Protein AF-A0A951VC96-F1 (afdb_monomer)

Sequence (146 aa):
MKSKSIKFLIEKTQFAALVVILLSALLMWSCGGGGGQQKVMEEQLNEVKESVTADLADIKDDLEERIAYLDSQIEEAGEDVKEELLEAREDLQVQLSTIENELEKVREASLDTWDAVVAETNNVVSEVRSKTNEASLKVRELLEDE

Mean predicted aligned error: 12.04 Å

Secondary structure (DSSP, 8-state):
--SHHHHHHHHHHHHHHHHHHHHHHGGGSSSS-HHHHHHHHHHHHHHHHHHHHHHHHHHHHHHHHHHHHHHHHHHHS-HHHHHHHHHHHHHHHHHHHHHHHHHHHHHH--TTTHHHHHHHHHHHHHHHHHHHHHHHHHHHHHHH--

Nearest PDB structures (foldseek):
  8ceg-assembly1_B  TM=5.965E-01  e=1.918E+00  Homo sapiens
  8qbw-assembly1_A  TM=3.438E-01  e=6.415E+00  Nostoc punctiforme
  6zw4-assembly1_E  TM=3.725E-01  e=9.594E+00  Nostoc punctiforme
  7o40-assembly1_F  TM=2.701E-01  e=9.058E+00  Synechocystis sp. PCC 6803 substr. Kazusa

Structure (mmCIF, N/CA/C/O backbone):
data_AF-A0A951VC96-F1
#
_entry.id   AF-A0A951VC96-F1
#
loop_
_atom_site.group_PDB
_atom_site.id
_atom_site.type_symbol
_atom_site.label_atom_id
_atom_site.label_alt_id
_atom_site.label_comp_id
_atom_site.label_asym_id
_atom_site.label_entity_id
_atom_site.label_seq_id
_atom_site.pdbx_PDB_ins_code
_atom_site.Cartn_x
_atom_site.Cartn_y
_atom_site.Cartn_z
_atom_site.occupancy
_atom_site.B_iso_or_equiv
_atom_site.auth_seq_id
_atom_site.auth_comp_id
_atom_site.auth_asym_id
_atom_site.auth_atom_id
_atom_site.pdbx_PDB_model_num
ATOM 1 N N . MET A 1 1 ? -22.852 10.352 -55.027 1.00 54.22 1 MET A N 1
ATOM 2 C CA . MET A 1 1 ? -22.202 9.143 -54.464 1.00 54.22 1 MET A CA 1
ATOM 3 C C . MET A 1 1 ? -20.802 8.846 -55.044 1.00 54.22 1 MET A C 1
ATOM 5 O O . MET A 1 1 ? -20.354 7.718 -54.933 1.00 54.22 1 MET A O 1
ATOM 9 N N . LYS A 1 2 ? -20.079 9.824 -55.632 1.00 51.22 2 LYS A N 1
ATOM 10 C CA . LYS A 1 2 ? -18.751 9.601 -56.258 1.00 51.22 2 LYS A CA 1
ATOM 11 C C . LYS A 1 2 ? -17.556 10.244 -55.527 1.00 51.22 2 LYS A C 1
ATOM 13 O O . LYS A 1 2 ? -16.429 9.866 -55.808 1.00 51.22 2 LYS A O 1
ATOM 18 N N . SER A 1 3 ? -17.759 11.167 -54.578 1.00 50.56 3 SER A N 1
ATOM 19 C CA . SER A 1 3 ? -16.629 11.843 -53.903 1.00 50.56 3 SER A CA 1
ATOM 20 C C . SER A 1 3 ? -16.092 11.111 -52.666 1.00 50.56 3 SER A C 1
ATOM 22 O O . SER A 1 3 ? -14.950 11.339 -52.277 1.00 50.56 3 SER A O 1
ATOM 24 N N . LYS A 1 4 ? -16.873 10.203 -52.062 1.00 51.62 4 LYS A N 1
ATOM 25 C CA . LYS A 1 4 ? -16.434 9.437 -50.880 1.00 51.62 4 LYS A CA 1
ATOM 26 C C . LYS A 1 4 ? -15.392 8.366 -51.228 1.00 51.62 4 LYS A C 1
ATOM 28 O O . LYS A 1 4 ? -14.462 8.158 -50.461 1.00 51.62 4 LYS A O 1
ATOM 33 N N . SER A 1 5 ? -15.485 7.758 -52.409 1.00 52.56 5 SER A N 1
ATOM 34 C CA . SER A 1 5 ? -14.578 6.680 -52.831 1.00 52.56 5 SER A CA 1
ATOM 35 C C . SER A 1 5 ? -13.177 7.167 -53.224 1.00 52.56 5 SER A C 1
ATOM 37 O O . SER A 1 5 ? -12.224 6.408 -53.114 1.00 52.56 5 SER A O 1
ATOM 39 N N . ILE A 1 6 ? -13.033 8.430 -53.645 1.00 55.25 6 ILE A N 1
ATOM 40 C CA . ILE A 1 6 ? -11.734 9.004 -54.044 1.00 55.25 6 ILE A CA 1
ATOM 41 C C . ILE A 1 6 ? -10.919 9.415 -52.810 1.00 55.25 6 ILE A C 1
ATOM 43 O O . ILE A 1 6 ? -9.720 9.155 -52.759 1.00 55.25 6 ILE A O 1
ATOM 47 N N . LYS A 1 7 ? -11.567 9.973 -51.775 1.00 50.94 7 LYS A N 1
ATOM 48 C CA . LYS A 1 7 ? -10.895 10.293 -50.501 1.00 50.94 7 LYS A CA 1
ATOM 49 C C . LYS A 1 7 ? -10.342 9.041 -49.812 1.00 50.94 7 LYS A C 1
ATOM 51 O O . LYS A 1 7 ? -9.211 9.060 -49.348 1.00 50.94 7 LYS A O 1
ATOM 56 N N . PHE A 1 8 ? -11.084 7.935 -49.862 1.00 50.59 8 PHE A N 1
ATOM 57 C CA . PHE A 1 8 ? -10.666 6.660 -49.272 1.00 50.59 8 PHE A CA 1
ATOM 58 C C . PHE A 1 8 ? -9.440 6.026 -49.956 1.00 50.59 8 PHE A C 1
ATOM 60 O O . PHE A 1 8 ? -8.674 5.305 -49.319 1.00 50.59 8 PHE A O 1
ATOM 67 N N . LEU A 1 9 ? -9.233 6.287 -51.252 1.00 50.12 9 LEU A N 1
ATOM 68 C CA . LEU A 1 9 ? -8.091 5.747 -51.998 1.00 50.12 9 LEU A CA 1
ATOM 69 C C . LEU A 1 9 ? -6.801 6.555 -51.777 1.00 50.12 9 LEU A C 1
ATOM 71 O O . LEU A 1 9 ? -5.723 5.963 -51.765 1.00 50.12 9 LEU A O 1
ATOM 75 N N . ILE A 1 10 ? -6.905 7.869 -51.547 1.00 53.72 10 ILE A N 1
ATOM 76 C CA . ILE A 1 10 ? -5.756 8.765 -51.307 1.00 53.72 10 ILE A CA 1
ATOM 77 C C . ILE A 1 10 ? -5.196 8.581 -49.884 1.00 53.72 10 ILE A C 1
ATOM 79 O O . ILE A 1 10 ? -3.984 8.562 -49.685 1.00 53.72 10 ILE A O 1
ATOM 83 N N . GLU A 1 11 ? -6.067 8.350 -48.902 1.00 50.53 11 GLU A N 1
ATOM 84 C CA . GLU A 1 11 ? -5.676 8.164 -47.497 1.00 50.53 11 GLU A CA 1
ATOM 85 C C . GLU A 1 11 ? -4.888 6.857 -47.275 1.00 50.53 11 GLU A C 1
ATOM 87 O O . GLU A 1 11 ? -3.893 6.827 -46.550 1.00 50.53 11 GLU A O 1
ATOM 92 N N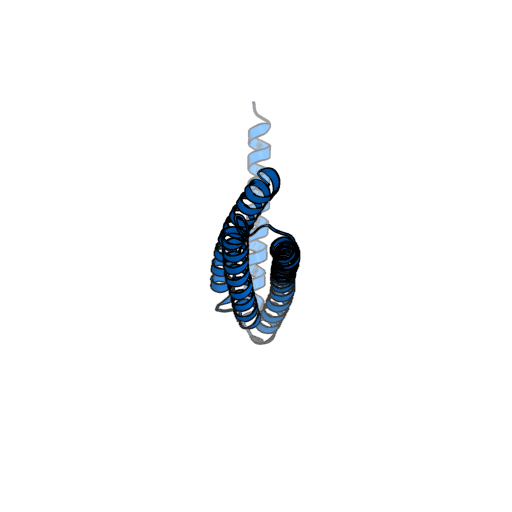 . LYS A 1 12 ? -5.248 5.780 -47.991 1.00 50.50 12 LYS A N 1
ATOM 93 C CA . LYS A 1 12 ? -4.519 4.500 -47.937 1.00 50.50 12 LYS A CA 1
ATOM 94 C C . LYS A 1 12 ? -3.158 4.533 -48.635 1.00 50.50 12 LYS A C 1
ATOM 96 O O . LYS A 1 12 ? -2.260 3.788 -48.249 1.00 50.50 12 LYS A O 1
ATOM 101 N N . THR A 1 13 ? -2.992 5.376 -49.655 1.00 48.81 13 THR A N 1
ATOM 102 C CA . THR A 1 13 ? -1.733 5.465 -50.415 1.00 48.81 13 THR A CA 1
ATOM 103 C C . THR A 1 13 ? -0.681 6.329 -49.718 1.00 48.81 13 THR A C 1
ATOM 105 O O . THR A 1 13 ? 0.505 6.035 -49.852 1.00 48.81 13 THR A O 1
ATOM 108 N N . GLN A 1 14 ? -1.077 7.315 -48.903 1.00 52.47 14 GLN A N 1
ATOM 109 C CA . GLN A 1 14 ? -0.134 8.054 -48.050 1.00 52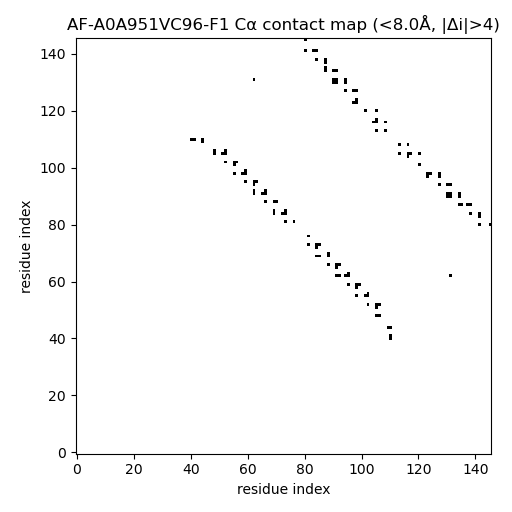.47 14 GLN A CA 1
ATOM 110 C C . GLN A 1 14 ? 0.425 7.203 -46.901 1.00 52.47 14 GLN A C 1
ATOM 112 O O . GLN A 1 14 ? 1.616 7.291 -46.606 1.00 52.47 14 GLN A O 1
ATOM 117 N N . PHE A 1 15 ? -0.391 6.331 -46.301 1.00 52.91 15 PHE A N 1
ATOM 118 C CA . PHE A 1 15 ? 0.073 5.434 -45.237 1.00 52.91 15 PHE A CA 1
ATOM 119 C C . PHE A 1 15 ? 1.073 4.387 -45.744 1.00 52.91 15 PHE A C 1
ATOM 121 O O . PHE A 1 15 ? 2.076 4.118 -45.088 1.00 52.91 15 PHE A O 1
ATOM 128 N N . ALA A 1 16 ? 0.851 3.833 -46.940 1.00 52.06 16 ALA A N 1
ATOM 129 C CA . ALA A 1 16 ? 1.738 2.816 -47.505 1.00 52.06 16 ALA A CA 1
ATOM 130 C C . ALA A 1 16 ? 3.129 3.368 -47.882 1.00 52.06 16 ALA A C 1
ATOM 132 O O . ALA A 1 16 ? 4.133 2.686 -47.686 1.00 52.06 16 ALA A O 1
ATOM 133 N N . ALA A 1 17 ? 3.212 4.606 -48.383 1.00 54.00 17 ALA A N 1
ATOM 134 C CA . ALA A 1 17 ? 4.486 5.217 -48.774 1.00 54.00 17 ALA A CA 1
ATOM 135 C C . ALA A 1 17 ? 5.375 5.579 -47.567 1.00 54.00 17 ALA A C 1
ATOM 137 O O . ALA A 1 17 ? 6.593 5.416 -47.629 1.00 54.00 17 ALA A O 1
ATOM 138 N N . LEU A 1 18 ? 4.773 6.011 -46.452 1.00 52.97 18 LEU A N 1
ATOM 139 C CA . LEU A 1 18 ? 5.488 6.325 -45.208 1.00 52.97 18 LEU A CA 1
ATOM 140 C C . LEU A 1 18 ? 6.119 5.083 -44.562 1.00 52.97 18 LEU A C 1
ATOM 142 O O . LEU A 1 18 ? 7.250 5.147 -44.087 1.00 52.97 18 LEU A O 1
ATOM 146 N N . VAL A 1 19 ? 5.434 3.938 -44.612 1.00 56.12 19 VAL A N 1
ATOM 147 C CA . VAL A 1 19 ? 5.923 2.674 -44.034 1.00 56.12 19 VAL A CA 1
ATOM 148 C C . VAL A 1 19 ? 7.134 2.121 -44.802 1.00 56.12 19 VAL A C 1
ATOM 150 O O . VAL A 1 19 ? 8.075 1.620 -44.191 1.00 56.12 19 VAL A O 1
ATOM 153 N N . VAL A 1 20 ? 7.170 2.268 -46.132 1.00 57.31 20 VAL A N 1
ATOM 154 C CA . VAL A 1 20 ? 8.287 1.777 -46.967 1.00 57.31 20 VAL A CA 1
ATOM 155 C C . VAL A 1 20 ? 9.558 2.621 -46.788 1.00 57.31 20 VAL A C 1
ATOM 157 O O . VAL A 1 20 ? 10.665 2.079 -46.771 1.00 57.31 20 VAL A O 1
ATOM 160 N N . ILE A 1 21 ? 9.424 3.937 -46.587 1.00 57.31 21 ILE A N 1
ATOM 161 C CA . ILE A 1 21 ? 10.574 4.827 -46.350 1.00 57.31 21 ILE A CA 1
ATOM 162 C C . ILE A 1 21 ? 11.171 4.589 -44.950 1.00 57.31 21 ILE A C 1
ATOM 164 O O . ILE A 1 21 ? 12.393 4.585 -44.807 1.00 57.31 21 ILE A O 1
ATOM 168 N N . LEU A 1 22 ? 10.342 4.289 -43.942 1.00 53.84 22 LEU A N 1
ATOM 169 C CA . LEU A 1 22 ? 10.802 3.975 -42.582 1.00 53.84 22 LEU A CA 1
ATOM 170 C C . LEU A 1 22 ? 11.570 2.640 -42.505 1.00 53.84 22 LEU A C 1
ATOM 172 O O . LEU A 1 22 ? 12.595 2.549 -41.834 1.00 53.84 22 LEU A O 1
ATOM 176 N N . LEU A 1 23 ? 11.131 1.624 -43.257 1.00 54.00 23 LEU A N 1
ATOM 177 C CA . LEU A 1 23 ? 11.808 0.321 -43.353 1.00 54.00 23 LEU A CA 1
ATOM 178 C C . LEU A 1 23 ? 13.161 0.386 -44.085 1.00 54.00 23 LEU A C 1
ATOM 180 O O . LEU A 1 23 ? 14.032 -0.448 -43.848 1.00 54.00 23 LEU A O 1
ATOM 184 N N . SER A 1 24 ? 13.369 1.401 -44.928 1.00 54.12 24 SER A N 1
ATOM 185 C CA . SER A 1 24 ? 14.617 1.600 -45.678 1.00 54.12 24 SER A CA 1
ATOM 186 C C . SER A 1 24 ? 15.743 2.207 -44.824 1.00 54.12 24 SER A C 1
ATOM 188 O O . SER A 1 24 ? 16.919 2.002 -45.120 1.00 54.12 24 SER A O 1
ATOM 190 N N . ALA A 1 25 ? 15.404 2.927 -43.747 1.00 54.41 25 ALA A N 1
ATOM 191 C CA . ALA A 1 25 ? 16.376 3.540 -42.836 1.00 54.41 25 ALA A CA 1
ATOM 192 C C . ALA A 1 25 ? 16.974 2.541 -41.825 1.00 54.41 25 ALA A C 1
ATOM 194 O O . ALA A 1 25 ? 18.085 2.742 -41.338 1.00 54.41 25 ALA A O 1
ATOM 195 N N . LEU A 1 26 ? 16.280 1.428 -41.559 1.00 55.78 26 LEU A N 1
ATOM 196 C CA . LEU A 1 26 ? 16.709 0.404 -40.597 1.00 55.78 26 LEU A CA 1
ATOM 197 C C . LEU A 1 26 ? 17.858 -0.479 -41.108 1.00 55.78 26 LEU A C 1
ATOM 199 O O . LEU A 1 26 ? 18.550 -1.114 -40.317 1.00 55.78 26 LEU A O 1
ATOM 203 N N . LEU A 1 27 ? 18.120 -0.486 -42.418 1.00 53.62 27 LEU A N 1
ATOM 204 C CA . LEU A 1 27 ? 19.205 -1.278 -43.006 1.00 53.62 27 LEU A CA 1
ATOM 205 C C . LEU A 1 27 ? 20.575 -0.575 -42.946 1.00 53.62 27 LEU A C 1
ATOM 207 O O . LEU A 1 27 ? 21.588 -1.218 -43.206 1.00 53.62 27 LEU A O 1
ATOM 211 N N . MET A 1 28 ? 20.634 0.708 -42.558 1.00 55.78 28 MET A N 1
ATOM 212 C CA . MET A 1 28 ? 21.895 1.460 -42.412 1.00 55.78 28 MET A CA 1
ATOM 213 C C . MET A 1 28 ? 22.463 1.499 -40.979 1.00 55.78 28 MET A C 1
ATOM 215 O O . MET A 1 28 ? 23.565 2.005 -40.790 1.00 55.78 28 MET A O 1
ATOM 219 N N . TRP A 1 29 ? 21.780 0.924 -39.979 1.00 52.84 29 TRP A N 1
ATOM 220 C CA . TRP A 1 29 ? 22.272 0.823 -38.587 1.00 52.84 29 TRP A CA 1
ATOM 221 C C . TRP A 1 29 ? 22.688 -0.589 -38.154 1.00 52.84 29 TRP A C 1
ATOM 223 O O . TRP A 1 29 ? 23.131 -0.791 -37.028 1.00 52.84 29 TRP A O 1
ATOM 233 N N . SER A 1 30 ? 22.655 -1.571 -39.057 1.00 52.00 30 SER A N 1
ATOM 234 C CA . SER A 1 30 ? 23.043 -2.956 -38.745 1.00 52.00 30 SER A CA 1
ATOM 235 C C . SER A 1 30 ? 24.565 -3.183 -38.620 1.00 52.00 30 SER A C 1
ATOM 237 O O . SER A 1 30 ? 25.014 -4.329 -38.600 1.00 52.00 30 SER A O 1
ATOM 239 N N . CYS A 1 31 ? 25.388 -2.133 -38.527 1.00 63.72 31 CYS A N 1
ATOM 240 C CA . CYS A 1 31 ? 26.833 -2.275 -38.354 1.00 63.72 31 CYS A CA 1
ATOM 241 C C . CYS A 1 31 ? 27.393 -1.252 -37.350 1.00 63.72 31 CYS A C 1
ATOM 243 O O . CYS A 1 31 ? 27.937 -0.223 -37.738 1.00 63.72 31 CYS A O 1
ATOM 245 N N . GLY A 1 32 ? 27.293 -1.583 -36.056 1.00 54.22 32 GLY A N 1
ATOM 246 C CA . GLY A 1 32 ? 28.153 -1.045 -34.993 1.00 54.22 32 GLY A CA 1
ATOM 247 C C . GLY A 1 32 ? 27.443 -0.218 -33.916 1.00 54.22 32 GLY A C 1
ATOM 248 O O . GLY A 1 32 ? 27.229 0.972 -34.104 1.00 54.22 32 GLY A O 1
ATOM 249 N N . GLY A 1 33 ? 27.173 -0.822 -32.747 1.00 48.38 33 GLY A N 1
ATOM 250 C CA . GLY A 1 33 ? 26.913 -0.064 -31.510 1.00 48.38 33 GLY A CA 1
ATOM 251 C C . GLY A 1 33 ? 25.742 -0.529 -30.636 1.00 48.38 33 GLY A C 1
ATOM 252 O O . GLY A 1 33 ? 24.917 0.291 -30.254 1.00 48.38 33 GLY A O 1
ATOM 253 N N . GLY A 1 34 ? 25.679 -1.811 -30.256 1.00 54.75 34 GLY A N 1
ATOM 254 C CA . GLY A 1 34 ? 24.613 -2.358 -29.393 1.00 54.75 34 GLY A CA 1
ATOM 255 C C . GLY A 1 34 ? 24.512 -1.776 -27.969 1.00 54.75 34 GLY A C 1
ATOM 256 O O . GLY A 1 34 ? 23.563 -2.087 -27.264 1.00 54.75 34 GLY A O 1
ATOM 257 N N . GLY A 1 35 ? 25.441 -0.915 -27.536 1.00 61.16 35 GLY A N 1
ATOM 258 C CA . GLY A 1 35 ? 25.420 -0.308 -26.196 1.00 61.16 35 GLY A CA 1
ATOM 259 C C . GLY A 1 35 ? 24.639 1.009 -26.077 1.00 61.16 35 GLY A C 1
ATOM 260 O O . GLY A 1 35 ? 24.345 1.431 -24.965 1.00 61.16 35 GLY A O 1
ATOM 261 N N . GLY A 1 36 ? 24.317 1.685 -27.188 1.00 70.19 36 GLY A N 1
ATOM 262 C CA . GLY A 1 36 ? 23.589 2.963 -27.154 1.00 70.19 36 GLY A CA 1
ATOM 263 C C . GLY A 1 36 ? 22.082 2.789 -26.959 1.00 70.19 36 GLY A C 1
ATOM 264 O O . GLY A 1 36 ? 21.474 3.497 -26.166 1.00 70.19 36 GLY A O 1
ATOM 265 N N . GLN A 1 37 ? 21.491 1.805 -27.639 1.00 75.94 37 GLN A N 1
ATOM 266 C CA . GLN A 1 37 ? 20.057 1.519 -27.554 1.00 75.94 37 GLN A CA 1
ATOM 267 C C . GLN A 1 37 ? 19.659 0.953 -26.183 1.00 75.94 37 GLN A C 1
ATOM 269 O O . GLN A 1 37 ? 18.605 1.303 -25.665 1.00 75.94 37 GLN A O 1
ATOM 274 N N . GLN A 1 38 ? 20.513 0.123 -25.574 1.00 80.75 38 GLN A N 1
ATOM 275 C CA . GLN A 1 38 ? 20.260 -0.434 -24.245 1.00 80.75 38 GLN A CA 1
ATOM 276 C C . GLN A 1 38 ? 20.206 0.651 -23.162 1.00 80.75 38 GLN A C 1
ATOM 278 O O . GLN A 1 38 ? 19.282 0.649 -22.359 1.00 80.75 38 GLN A O 1
ATOM 283 N N . LYS A 1 39 ? 21.121 1.629 -23.197 1.00 84.00 39 LYS A N 1
ATOM 284 C CA . LYS A 1 39 ? 21.119 2.749 -22.242 1.00 84.00 39 LYS A CA 1
ATOM 285 C C . LYS A 1 39 ? 19.844 3.585 -22.304 1.00 84.00 39 LYS A C 1
ATOM 287 O O . LYS A 1 39 ? 19.304 3.929 -21.266 1.00 84.00 39 LYS A O 1
ATOM 292 N N . VAL A 1 40 ? 19.342 3.865 -23.508 1.00 88.56 40 VAL A N 1
ATOM 293 C CA . VAL A 1 40 ? 18.089 4.621 -23.674 1.00 88.56 40 VAL A CA 1
ATOM 294 C C . VAL A 1 40 ? 16.902 3.852 -23.088 1.00 88.56 40 VAL A C 1
ATOM 296 O O . VAL A 1 40 ? 16.047 4.451 -22.447 1.00 88.56 40 VAL A O 1
ATOM 299 N N . MET A 1 41 ? 16.852 2.528 -23.270 1.00 88.62 41 MET A N 1
ATOM 300 C CA . MET A 1 41 ? 15.794 1.703 -22.672 1.00 88.62 41 MET A CA 1
ATOM 301 C C . MET A 1 41 ? 15.903 1.660 -21.142 1.00 88.62 41 MET A C 1
ATOM 303 O O . MET A 1 41 ? 14.888 1.750 -20.463 1.00 88.62 41 MET A O 1
ATOM 307 N N . GLU A 1 42 ? 17.117 1.562 -20.594 1.00 90.81 42 GLU A N 1
ATOM 308 C CA . GLU A 1 42 ? 17.354 1.610 -19.143 1.00 90.81 42 GLU A CA 1
ATOM 309 C C . GLU A 1 42 ? 16.953 2.965 -18.535 1.00 90.81 42 GLU A C 1
ATOM 311 O O . GLU A 1 42 ? 16.322 2.997 -17.482 1.00 90.81 42 GLU A O 1
ATOM 316 N N . GLU A 1 43 ? 17.265 4.080 -19.203 1.00 92.81 43 GLU A N 1
ATOM 317 C CA . GLU A 1 43 ? 16.836 5.424 -18.788 1.00 92.81 43 GLU A CA 1
ATOM 318 C C . GLU A 1 43 ? 15.306 5.545 -18.776 1.00 92.81 43 GLU A C 1
ATOM 320 O O . GLU A 1 43 ? 14.735 5.955 -17.768 1.00 92.81 43 GLU A O 1
ATOM 325 N N . GLN A 1 44 ? 14.635 5.099 -19.843 1.00 93.56 44 GLN A N 1
ATOM 326 C CA . GLN A 1 44 ? 13.170 5.080 -19.908 1.00 93.56 44 GLN A CA 1
ATOM 327 C C . GLN A 1 44 ? 12.550 4.199 -18.822 1.00 93.56 44 GLN A C 1
ATOM 329 O O . GLN A 1 44 ? 11.560 4.585 -18.205 1.00 93.56 44 GLN A O 1
ATOM 334 N N . LEU A 1 45 ? 13.127 3.023 -18.560 1.00 93.81 45 LEU A N 1
ATOM 335 C CA . LEU A 1 45 ? 12.663 2.157 -17.481 1.00 93.81 45 LEU A CA 1
ATOM 336 C C . LEU A 1 45 ? 12.767 2.863 -16.125 1.00 93.81 45 LEU A C 1
ATOM 338 O O . LEU A 1 45 ? 11.836 2.774 -15.331 1.00 93.81 45 LEU A O 1
ATOM 342 N N . ASN A 1 46 ? 13.865 3.573 -15.858 1.00 95.25 46 ASN A N 1
ATOM 343 C CA . ASN A 1 46 ? 14.031 4.305 -14.604 1.00 95.25 46 ASN A CA 1
ATOM 344 C C . ASN A 1 46 ? 12.981 5.412 -14.440 1.00 95.25 46 ASN A C 1
ATOM 346 O O . ASN A 1 46 ? 12.390 5.510 -13.369 1.00 95.25 46 ASN A O 1
ATOM 350 N N . GLU A 1 47 ? 12.685 6.177 -15.496 1.00 95.62 47 GLU A N 1
ATOM 351 C CA . GLU A 1 47 ? 11.631 7.205 -15.463 1.00 95.62 47 GLU A CA 1
ATOM 352 C C . GLU A 1 47 ? 10.258 6.605 -15.120 1.00 95.62 47 GLU A C 1
ATOM 354 O O . GLU A 1 47 ? 9.527 7.129 -14.276 1.00 95.62 47 GLU A O 1
ATOM 359 N N . VAL A 1 48 ? 9.901 5.471 -15.732 1.00 95.44 48 VAL A N 1
ATOM 360 C CA . VAL A 1 48 ? 8.613 4.824 -15.441 1.00 95.44 48 VAL A CA 1
ATOM 361 C C . VAL A 1 48 ? 8.616 4.185 -14.045 1.00 95.44 48 VAL A C 1
ATOM 363 O O . VAL A 1 48 ? 7.617 4.284 -13.333 1.00 95.44 48 VAL A O 1
ATOM 366 N N . LYS A 1 49 ? 9.733 3.591 -13.602 1.00 96.75 49 LYS A N 1
ATOM 367 C CA . LYS A 1 49 ? 9.889 3.068 -12.233 1.00 96.75 49 LYS A CA 1
ATOM 368 C C . LYS A 1 49 ? 9.695 4.152 -11.186 1.00 96.75 49 LYS A C 1
ATOM 370 O O . LYS A 1 49 ? 9.041 3.889 -10.181 1.00 96.75 49 LYS A O 1
ATOM 375 N N . GLU A 1 50 ? 10.233 5.349 -11.409 1.00 97.25 50 GLU A N 1
ATOM 376 C CA . GLU A 1 50 ? 10.031 6.491 -10.515 1.00 97.25 50 GLU A CA 1
ATOM 377 C C . GLU A 1 50 ? 8.550 6.862 -10.415 1.00 97.25 50 GLU A C 1
ATOM 379 O O . GLU A 1 50 ? 8.041 7.002 -9.305 1.00 97.25 50 GLU A O 1
ATOM 384 N N . SER A 1 51 ? 7.838 6.925 -11.546 1.00 97.25 51 SER A N 1
ATOM 385 C CA . SER A 1 51 ? 6.396 7.204 -11.556 1.00 97.25 51 SER A CA 1
ATOM 386 C C . SER A 1 51 ? 5.596 6.151 -10.787 1.00 97.25 51 SER A C 1
ATOM 388 O O . SER A 1 51 ? 4.798 6.503 -9.926 1.00 97.25 51 SER A O 1
ATOM 390 N N . VAL A 1 52 ? 5.824 4.860 -11.050 1.00 97.00 52 VAL A N 1
ATOM 391 C CA . VAL A 1 52 ? 5.096 3.777 -10.362 1.00 97.00 52 VAL A CA 1
ATOM 392 C C . VAL A 1 52 ? 5.457 3.727 -8.874 1.00 97.00 52 VAL A C 1
ATOM 394 O O . VAL A 1 52 ? 4.598 3.479 -8.033 1.00 97.00 52 VAL A O 1
ATOM 397 N N . THR A 1 53 ? 6.718 3.999 -8.526 1.00 98.00 53 THR A N 1
ATOM 398 C CA . THR A 1 53 ? 7.157 4.084 -7.124 1.00 98.00 53 THR A CA 1
ATOM 399 C C . THR A 1 53 ? 6.455 5.228 -6.396 1.00 98.00 53 THR A C 1
ATOM 401 O O . THR A 1 53 ? 6.078 5.047 -5.242 1.00 98.00 53 THR A O 1
ATOM 404 N N . ALA A 1 54 ? 6.274 6.384 -7.044 1.00 98.00 54 ALA A N 1
ATOM 405 C CA . ALA A 1 54 ? 5.538 7.507 -6.468 1.00 98.00 54 ALA A CA 1
ATOM 406 C C . ALA A 1 54 ? 4.062 7.148 -6.235 1.00 98.00 54 ALA A C 1
ATOM 408 O O . ALA A 1 54 ? 3.576 7.309 -5.122 1.00 98.00 54 ALA A O 1
ATOM 409 N N . ASP A 1 55 ? 3.393 6.550 -7.226 1.00 97.25 55 ASP A N 1
ATOM 410 C CA . ASP A 1 55 ? 1.992 6.124 -7.092 1.00 97.25 55 ASP A CA 1
ATOM 411 C C . ASP A 1 55 ? 1.792 5.110 -5.947 1.00 97.25 55 ASP A C 1
ATOM 413 O O . ASP A 1 55 ? 0.796 5.156 -5.224 1.00 97.25 55 ASP A O 1
ATOM 417 N N . LEU A 1 56 ? 2.731 4.174 -5.769 1.00 98.25 56 LEU A N 1
ATOM 418 C CA . LEU A 1 56 ? 2.694 3.216 -4.663 1.00 98.25 56 LEU A CA 1
ATOM 419 C C . LEU A 1 56 ? 3.006 3.865 -3.308 1.00 98.25 56 LEU A C 1
ATOM 421 O O . LEU A 1 56 ? 2.424 3.458 -2.303 1.00 98.25 56 LEU A O 1
ATOM 425 N N . ALA A 1 57 ? 3.904 4.852 -3.268 1.00 98.12 57 ALA A N 1
ATOM 426 C CA . ALA A 1 57 ? 4.192 5.610 -2.053 1.00 98.12 57 ALA A CA 1
ATOM 427 C C . ALA A 1 57 ? 2.964 6.407 -1.593 1.00 98.12 57 ALA A C 1
ATOM 429 O O . ALA A 1 57 ? 2.632 6.361 -0.416 1.00 98.12 57 ALA A O 1
ATOM 430 N N . ASP A 1 58 ? 2.216 7.015 -2.515 1.00 98.25 58 ASP A N 1
ATOM 431 C CA . ASP A 1 58 ? 0.972 7.715 -2.179 1.00 98.25 58 ASP A CA 1
ATOM 432 C C . ASP A 1 58 ? -0.075 6.765 -1.562 1.00 98.25 58 ASP A C 1
ATOM 434 O O . ASP A 1 58 ? -0.774 7.119 -0.614 1.00 98.25 58 ASP A O 1
ATOM 438 N N . ILE A 1 59 ? -0.182 5.529 -2.071 1.00 98.06 59 ILE A N 1
ATOM 439 C CA . ILE A 1 59 ? -1.075 4.507 -1.490 1.00 98.06 59 ILE A CA 1
ATOM 440 C C . ILE A 1 59 ? -0.585 4.080 -0.104 1.00 98.06 59 ILE A C 1
ATOM 442 O O . ILE A 1 59 ? -1.396 3.862 0.796 1.00 98.06 59 ILE A O 1
ATOM 446 N N . LYS A 1 60 ? 0.733 3.931 0.060 1.00 98.44 60 LYS A N 1
ATOM 447 C CA . LYS A 1 60 ? 1.348 3.606 1.345 1.00 98.44 60 LYS A CA 1
ATOM 448 C C . LYS A 1 60 ? 1.000 4.674 2.387 1.00 98.44 60 LYS A C 1
ATOM 450 O O . LYS A 1 60 ? 0.533 4.322 3.467 1.00 98.44 60 LYS A O 1
ATOM 455 N N . ASP A 1 61 ? 1.173 5.944 2.043 1.00 98.50 61 ASP A N 1
ATOM 456 C CA . ASP A 1 61 ? 0.914 7.066 2.944 1.00 98.50 61 ASP A CA 1
ATOM 457 C C . ASP A 1 61 ? -0.583 7.142 3.322 1.00 98.50 61 ASP A C 1
ATOM 459 O O . ASP A 1 61 ? -0.906 7.265 4.502 1.00 98.50 61 ASP A O 1
ATOM 463 N N . ASP A 1 62 ? -1.514 6.944 2.374 1.00 98.12 62 ASP A N 1
ATOM 464 C CA . ASP A 1 62 ? -2.964 6.859 2.667 1.00 98.12 62 ASP A CA 1
ATOM 465 C C . ASP A 1 62 ? -3.299 5.710 3.638 1.00 98.12 62 ASP A C 1
ATOM 467 O O . ASP A 1 62 ? -4.124 5.861 4.542 1.00 98.12 62 ASP A O 1
ATOM 471 N N . LEU A 1 63 ? -2.651 4.549 3.493 1.00 98.50 63 LEU A N 1
ATOM 472 C CA . LEU A 1 63 ? -2.823 3.429 4.423 1.00 98.50 63 LEU A CA 1
ATOM 473 C C . LEU A 1 63 ? -2.306 3.769 5.826 1.00 98.50 63 LEU A C 1
ATOM 475 O O . LEU A 1 63 ? -2.991 3.473 6.807 1.00 98.50 63 LEU A O 1
ATOM 479 N N . GLU A 1 64 ? -1.135 4.399 5.933 1.00 98.50 64 GLU A N 1
ATOM 480 C CA . GLU A 1 64 ? -0.570 4.843 7.213 1.00 98.50 64 GLU A CA 1
ATOM 481 C C . GLU A 1 64 ? -1.480 5.868 7.908 1.00 98.50 64 GLU A C 1
ATOM 483 O O . GLU A 1 64 ? -1.751 5.736 9.104 1.00 98.50 64 GLU A O 1
ATOM 488 N N . GLU A 1 65 ? -2.019 6.838 7.165 1.00 98.38 65 GLU A N 1
ATOM 489 C CA . GLU A 1 65 ? -2.963 7.830 7.690 1.00 98.38 65 GLU A CA 1
ATOM 490 C C . GLU A 1 65 ? -4.244 7.179 8.230 1.00 98.38 65 GLU A C 1
ATOM 492 O O . GLU A 1 65 ? -4.710 7.519 9.322 1.00 98.38 65 GLU A O 1
ATOM 497 N N . ARG A 1 66 ? -4.806 6.202 7.510 1.00 97.81 66 ARG A N 1
ATOM 498 C CA . ARG A 1 66 ? -6.012 5.483 7.953 1.00 97.81 66 ARG A CA 1
ATOM 499 C C . ARG A 1 66 ? -5.758 4.597 9.169 1.00 97.81 66 ARG A C 1
ATOM 501 O O . ARG A 1 66 ? -6.616 4.523 10.047 1.00 97.81 66 ARG A O 1
ATOM 508 N N . ILE A 1 67 ? -4.596 3.948 9.246 1.00 98.38 67 ILE A N 1
ATOM 509 C CA . ILE A 1 67 ? -4.192 3.183 10.433 1.00 98.38 67 ILE A CA 1
ATOM 510 C C . ILE A 1 67 ? -4.071 4.117 11.639 1.00 98.38 67 ILE A C 1
ATOM 512 O O . ILE A 1 67 ? -4.610 3.805 12.698 1.00 98.38 67 ILE A O 1
ATOM 516 N N . ALA A 1 68 ? -3.437 5.281 11.473 1.00 98.25 68 ALA A N 1
ATOM 517 C CA . ALA A 1 68 ? -3.316 6.273 12.540 1.00 98.25 68 ALA A CA 1
ATOM 518 C C . ALA A 1 68 ? -4.684 6.814 12.991 1.00 98.25 68 ALA A C 1
ATOM 520 O O . ALA A 1 68 ? -4.909 7.022 14.184 1.00 98.25 68 ALA A O 1
ATOM 521 N N . TYR A 1 69 ? -5.619 7.005 12.055 1.00 96.44 69 TYR A N 1
ATOM 522 C CA . TYR A 1 69 ? -7.000 7.344 12.389 1.00 96.44 69 TYR A CA 1
ATOM 523 C C . TYR A 1 69 ? -7.656 6.246 13.236 1.00 96.44 69 TYR A C 1
ATOM 525 O O . TYR A 1 69 ? -8.227 6.552 14.281 1.00 96.44 69 TYR A O 1
ATOM 533 N N . LEU A 1 70 ? -7.524 4.972 12.848 1.00 96.69 70 LEU A N 1
ATOM 534 C CA . LEU A 1 70 ? -8.068 3.858 13.629 1.00 96.69 70 LEU A CA 1
ATOM 535 C C . LEU A 1 70 ? -7.446 3.732 15.011 1.00 96.69 70 LEU A C 1
ATOM 537 O O . LEU A 1 70 ? -8.177 3.483 15.962 1.00 96.69 70 LEU A O 1
ATOM 541 N N . ASP A 1 71 ? -6.138 3.949 15.138 1.00 97.62 71 ASP A N 1
ATOM 542 C CA . ASP A 1 71 ? -5.466 3.990 16.438 1.00 97.62 71 ASP A CA 1
ATOM 543 C C . ASP A 1 71 ? -6.140 5.007 17.374 1.00 97.62 71 ASP A C 1
ATOM 545 O O . ASP A 1 71 ? -6.477 4.671 18.509 1.00 97.62 71 ASP A O 1
ATOM 549 N N . SER A 1 72 ? -6.450 6.208 16.873 1.00 96.44 72 SER A N 1
ATOM 550 C CA . SER A 1 72 ? -7.189 7.217 17.642 1.00 96.44 72 SER A CA 1
ATOM 551 C C . SER A 1 72 ? -8.615 6.776 17.985 1.00 96.44 72 SER A C 1
ATOM 553 O O . SER A 1 72 ? -9.069 7.027 19.096 1.00 96.44 72 SER A O 1
ATOM 555 N N . GLN A 1 73 ? -9.337 6.134 17.060 1.00 94.81 73 GLN A N 1
ATOM 556 C CA . GLN A 1 73 ? -10.707 5.673 17.327 1.00 94.81 73 GLN A CA 1
ATOM 557 C C . GLN A 1 73 ? -10.738 4.523 18.346 1.00 94.81 73 GLN A C 1
ATOM 559 O O . GLN A 1 73 ? -11.595 4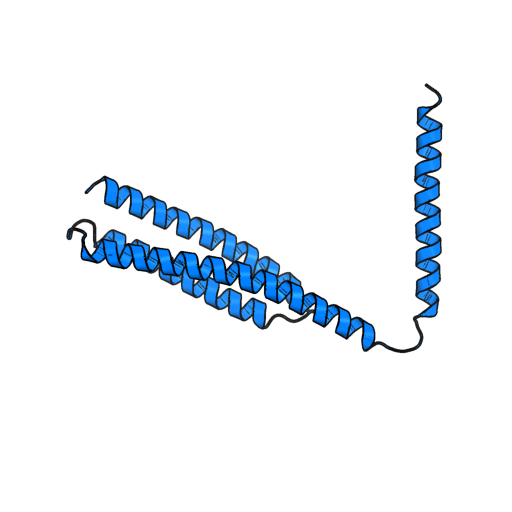.504 19.217 1.00 94.81 73 GLN A O 1
ATOM 564 N N . ILE A 1 74 ? -9.769 3.605 18.313 1.00 95.88 74 ILE A N 1
ATOM 565 C CA . ILE A 1 74 ? -9.640 2.483 19.264 1.00 95.88 74 ILE A CA 1
ATOM 566 C C . ILE A 1 74 ? -9.374 2.965 20.698 1.00 95.88 74 ILE A C 1
ATOM 568 O O . ILE A 1 74 ? -9.759 2.296 21.665 1.00 95.88 74 ILE A O 1
ATOM 572 N N . GLU A 1 75 ? -8.666 4.086 20.854 1.00 94.88 75 GLU A N 1
ATOM 573 C CA . GLU A 1 75 ? -8.416 4.705 22.160 1.00 94.88 75 GLU A CA 1
ATOM 574 C C . GLU A 1 75 ? -9.680 5.330 22.764 1.00 94.88 75 GLU A C 1
ATOM 576 O O . GLU A 1 75 ? -9.828 5.332 23.989 1.00 94.88 75 GLU A O 1
ATOM 581 N N . GLU A 1 76 ? -10.580 5.835 21.918 1.00 92.94 76 GLU A N 1
ATOM 582 C CA . GLU A 1 76 ? -11.808 6.533 22.316 1.00 92.94 76 GLU A CA 1
ATOM 583 C C . GLU A 1 76 ? -13.035 5.609 22.410 1.00 92.94 76 GLU A C 1
ATOM 585 O O . GLU A 1 76 ? -13.940 5.893 23.196 1.00 92.94 76 GLU A O 1
ATOM 590 N N . ALA A 1 77 ? -13.046 4.508 21.655 1.00 91.38 77 ALA A N 1
ATOM 591 C CA . ALA A 1 77 ? -14.179 3.595 21.528 1.00 91.38 77 ALA A CA 1
ATOM 592 C C . ALA A 1 77 ? -14.499 2.820 22.817 1.00 91.38 77 ALA A C 1
ATOM 594 O O . ALA A 1 77 ? -13.614 2.435 23.597 1.00 91.38 77 ALA A O 1
ATOM 595 N N . GLY A 1 78 ? -15.788 2.523 23.003 1.00 88.75 78 GLY A N 1
ATOM 596 C CA . GLY A 1 78 ? -16.264 1.582 24.015 1.00 88.75 78 GLY A CA 1
ATOM 597 C C . GLY A 1 78 ? -15.769 0.146 23.787 1.00 88.75 78 GLY A C 1
ATOM 598 O O . GLY A 1 78 ? -15.343 -0.225 22.693 1.00 88.75 78 GLY A O 1
ATOM 599 N N . GLU A 1 79 ? -15.841 -0.699 24.826 1.00 88.56 79 GLU A N 1
ATOM 600 C CA . GLU A 1 79 ? -15.403 -2.108 24.739 1.00 88.56 79 GLU A CA 1
ATOM 601 C C . GLU A 1 79 ? -16.127 -2.891 23.631 1.00 88.56 79 GLU A C 1
ATOM 603 O O . GLU A 1 79 ? -15.514 -3.770 23.032 1.00 88.56 79 GLU A O 1
ATOM 608 N N . ASP A 1 80 ? -17.378 -2.529 23.332 1.00 85.94 80 ASP A N 1
ATOM 609 C CA . ASP A 1 80 ? -18.246 -3.225 22.375 1.00 85.94 80 ASP A CA 1
ATOM 610 C C . ASP A 1 80 ? -17.865 -3.008 20.898 1.00 85.94 80 ASP A C 1
ATOM 612 O O . ASP A 1 80 ? -18.289 -3.798 20.068 1.00 85.94 80 ASP A O 1
ATOM 616 N N . VAL A 1 81 ? -17.099 -1.958 20.567 1.00 92.38 81 VAL A N 1
ATOM 617 C CA . VAL A 1 81 ? -16.718 -1.599 19.175 1.00 92.38 81 VAL A CA 1
ATOM 618 C C . VAL A 1 81 ? -15.206 -1.753 18.941 1.00 92.38 81 VAL A C 1
ATOM 620 O O . VAL A 1 81 ? -14.687 -1.754 17.820 1.00 92.38 81 VAL A O 1
ATOM 623 N N . LYS A 1 82 ? -14.450 -1.877 20.034 1.00 94.69 82 LYS A N 1
ATOM 624 C CA . LYS A 1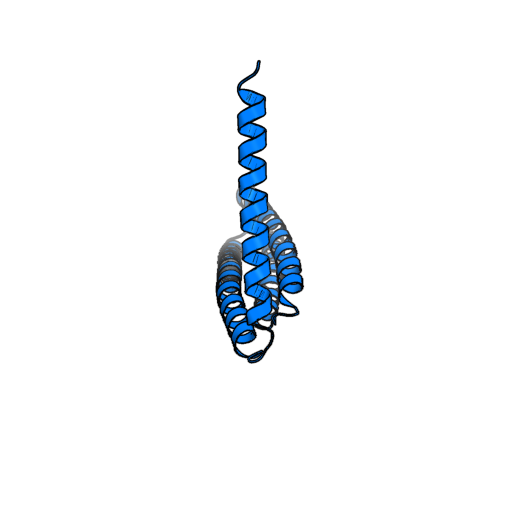 82 ? -12.990 -1.893 20.024 1.00 94.69 82 LYS A CA 1
ATOM 625 C C . LYS A 1 82 ? -12.404 -3.109 19.311 1.00 94.69 82 LYS A C 1
ATOM 627 O O . LYS A 1 82 ? -11.353 -2.986 18.680 1.00 94.69 82 LYS A O 1
ATOM 632 N N . GLU A 1 83 ? -13.036 -4.274 19.438 1.00 94.38 83 GLU A N 1
ATOM 633 C CA . GLU A 1 83 ? -12.561 -5.509 18.803 1.00 94.38 83 GLU A CA 1
ATOM 634 C C . GLU A 1 83 ? -12.655 -5.404 17.276 1.00 94.38 83 GLU A C 1
ATOM 636 O O . GLU A 1 83 ? -11.689 -5.699 16.572 1.00 94.38 83 GLU A O 1
ATOM 641 N N . GLU A 1 84 ? -13.762 -4.875 16.759 1.00 94.69 84 GLU A N 1
ATOM 642 C CA . GLU A 1 84 ? -13.974 -4.709 15.325 1.00 94.69 84 GLU A CA 1
ATOM 643 C C . GLU A 1 84 ? -13.074 -3.623 14.718 1.00 94.69 84 GLU A C 1
ATOM 645 O O . GLU A 1 84 ? -12.607 -3.773 13.583 1.00 94.69 84 GLU A O 1
ATOM 650 N N . LEU A 1 85 ? -12.786 -2.548 15.463 1.00 96.25 85 LEU A N 1
ATOM 651 C CA . LEU A 1 85 ? -11.817 -1.532 15.038 1.00 96.25 85 LEU A CA 1
ATOM 652 C C . LEU A 1 85 ? -10.384 -2.084 15.003 1.00 96.25 85 LEU A C 1
ATOM 654 O O . LEU A 1 85 ? -9.625 -1.755 14.088 1.00 96.25 85 LEU A O 1
ATOM 658 N N . LEU A 1 86 ? -10.011 -2.942 15.961 1.00 96.56 86 LEU A N 1
ATOM 659 C CA . LEU A 1 86 ? -8.716 -3.632 15.955 1.00 96.56 86 LEU A CA 1
ATOM 660 C C . LEU A 1 86 ? -8.576 -4.565 14.747 1.00 96.56 86 LEU A C 1
ATOM 662 O O . LEU A 1 86 ? -7.518 -4.573 14.119 1.00 96.56 86 LEU A O 1
ATOM 666 N N . GLU A 1 87 ? -9.633 -5.294 14.389 1.00 96.00 87 GLU A N 1
ATOM 667 C CA . GLU A 1 87 ? -9.654 -6.141 13.190 1.00 96.00 87 GLU A CA 1
ATOM 668 C C . GLU A 1 87 ? -9.473 -5.301 11.914 1.00 96.00 87 GLU A C 1
ATOM 670 O O . GLU A 1 87 ? -8.599 -5.588 11.097 1.00 96.00 87 GLU A O 1
ATOM 675 N N . ALA A 1 88 ? -10.226 -4.203 11.772 1.00 96.75 88 ALA A N 1
ATOM 676 C CA . ALA A 1 88 ? -10.089 -3.305 10.6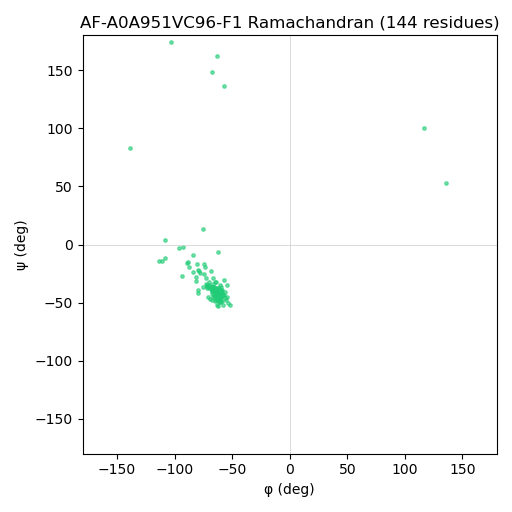23 1.00 96.75 88 ALA A CA 1
ATOM 677 C C . ALA A 1 88 ? -8.674 -2.706 10.522 1.00 96.75 88 ALA A C 1
ATOM 679 O O . ALA A 1 88 ? -8.129 -2.545 9.427 1.00 96.75 88 ALA A O 1
ATOM 680 N N . ARG A 1 89 ? -8.054 -2.396 11.665 1.00 97.81 89 ARG A N 1
ATOM 681 C CA . ARG A 1 89 ? -6.674 -1.913 11.728 1.00 97.81 89 ARG A CA 1
ATOM 682 C C . ARG A 1 89 ? -5.684 -2.977 11.257 1.00 97.81 89 ARG A C 1
ATOM 684 O O . ARG A 1 89 ? -4.779 -2.650 10.491 1.00 97.81 89 ARG A O 1
ATOM 691 N N . GLU A 1 90 ? -5.836 -4.221 11.702 1.00 97.88 90 GLU A N 1
ATOM 692 C CA . GLU A 1 90 ? -4.981 -5.337 11.277 1.00 97.88 90 GLU A CA 1
ATOM 693 C C . GLU A 1 90 ? -5.087 -5.572 9.762 1.00 97.88 90 GLU A C 1
ATOM 695 O O . GLU A 1 90 ? -4.062 -5.682 9.083 1.00 97.88 90 GLU A O 1
ATOM 700 N N . ASP A 1 91 ? -6.299 -5.526 9.204 1.00 97.44 91 ASP A N 1
ATOM 701 C CA . ASP A 1 91 ? -6.524 -5.647 7.760 1.00 97.44 91 ASP A CA 1
ATOM 702 C C . ASP A 1 91 ? -5.773 -4.570 6.961 1.00 97.44 91 ASP A C 1
ATOM 704 O O . ASP A 1 91 ? -5.124 -4.876 5.948 1.00 97.44 91 ASP A O 1
ATOM 708 N N . LEU A 1 92 ? -5.807 -3.314 7.426 1.00 98.12 92 LEU A N 1
ATOM 709 C CA . LEU A 1 92 ? -5.051 -2.220 6.811 1.00 98.12 92 LEU A CA 1
ATOM 710 C C . LEU A 1 92 ? -3.536 -2.407 6.953 1.00 98.12 92 LEU A C 1
ATOM 712 O O . LEU A 1 92 ? -2.803 -2.104 6.011 1.00 98.12 92 LEU A O 1
ATOM 716 N N . GLN A 1 93 ? -3.046 -2.948 8.073 1.00 98.50 93 GLN A N 1
ATOM 717 C CA . GLN A 1 93 ? -1.621 -3.263 8.237 1.00 98.50 93 GLN A CA 1
ATOM 718 C C . GLN A 1 93 ? -1.151 -4.344 7.253 1.00 98.50 93 GLN A C 1
ATOM 720 O O . GLN A 1 93 ? -0.046 -4.250 6.710 1.00 98.50 93 GLN A O 1
ATOM 725 N N . VAL A 1 94 ? -1.990 -5.344 6.968 1.00 98.31 94 VAL A N 1
ATOM 726 C CA . VAL A 1 94 ? -1.707 -6.345 5.927 1.00 98.31 94 VAL A CA 1
ATOM 727 C C . VAL A 1 94 ? -1.635 -5.687 4.547 1.00 98.31 94 VAL A C 1
ATOM 729 O O . VAL A 1 94 ? -0.736 -6.002 3.760 1.00 98.31 94 VAL A O 1
ATOM 732 N N . GLN A 1 95 ? -2.541 -4.748 4.248 1.00 98.44 95 GLN A N 1
ATOM 733 C CA . GLN A 1 95 ? -2.499 -4.005 2.984 1.00 98.44 95 GLN A CA 1
ATOM 734 C C . GLN A 1 95 ? -1.235 -3.144 2.875 1.00 98.44 95 GLN A C 1
ATOM 736 O O . GLN A 1 95 ? -0.594 -3.134 1.824 1.00 98.44 95 GLN A O 1
ATOM 741 N N . LEU A 1 96 ? -0.834 -2.484 3.965 1.00 98.56 96 LEU A N 1
ATOM 742 C CA . LEU A 1 96 ? 0.385 -1.678 4.027 1.00 98.56 96 LEU A CA 1
ATOM 743 C C . LEU A 1 96 ? 1.620 -2.521 3.697 1.00 98.56 96 LEU A C 1
ATOM 745 O O . LEU A 1 96 ? 2.360 -2.191 2.774 1.00 98.56 96 LEU A O 1
ATOM 749 N N . SER A 1 97 ? 1.788 -3.660 4.375 1.00 98.56 97 SER A N 1
ATOM 750 C CA . SER A 1 97 ? 2.907 -4.572 4.108 1.00 98.56 97 SER A CA 1
ATOM 751 C C . SER A 1 97 ? 2.898 -5.093 2.666 1.00 98.56 97 SER A C 1
ATOM 753 O O . SER A 1 97 ? 3.950 -5.259 2.048 1.00 98.56 97 SER A O 1
ATOM 755 N N . THR A 1 98 ? 1.713 -5.315 2.096 1.00 98.50 98 THR A N 1
ATOM 756 C CA . THR A 1 98 ? 1.569 -5.737 0.699 1.00 98.50 98 THR A CA 1
ATOM 757 C C . THR A 1 98 ? 2.102 -4.669 -0.263 1.00 98.50 98 THR A C 1
ATOM 759 O O . THR A 1 98 ? 2.893 -4.992 -1.148 1.00 98.50 98 THR A O 1
ATOM 762 N N . ILE A 1 99 ? 1.746 -3.396 -0.063 1.00 98.44 99 ILE A N 1
ATOM 763 C CA . ILE A 1 99 ? 2.248 -2.278 -0.880 1.00 98.44 99 ILE A CA 1
ATOM 764 C C . ILE A 1 99 ? 3.756 -2.070 -0.704 1.00 98.44 99 ILE A C 1
ATOM 766 O O . ILE A 1 99 ? 4.455 -1.806 -1.682 1.00 98.44 99 ILE A O 1
ATOM 770 N N . GLU A 1 100 ? 4.287 -2.240 0.508 1.00 98.38 100 GLU A N 1
ATOM 771 C CA . GLU A 1 100 ? 5.732 -2.160 0.755 1.00 98.38 100 GLU A CA 1
ATOM 772 C C . GLU A 1 100 ? 6.521 -3.227 -0.016 1.00 98.38 100 GLU A C 1
ATOM 774 O O . GLU A 1 100 ? 7.567 -2.922 -0.592 1.00 98.38 100 GLU A O 1
ATOM 779 N N . ASN A 1 101 ? 5.990 -4.450 -0.100 1.00 98.31 101 ASN A N 1
ATOM 780 C CA . ASN A 1 101 ? 6.592 -5.513 -0.904 1.00 98.31 101 ASN A CA 1
ATOM 781 C C . ASN A 1 101 ? 6.539 -5.192 -2.410 1.00 98.31 101 ASN A C 1
ATOM 783 O O . ASN A 1 101 ? 7.514 -5.419 -3.126 1.00 98.31 101 ASN A O 1
ATOM 787 N N . GLU A 1 102 ? 5.427 -4.644 -2.911 1.00 98.19 102 GLU A N 1
ATOM 788 C CA . GLU A 1 102 ? 5.321 -4.233 -4.320 1.00 98.19 102 GLU A CA 1
ATOM 789 C C . GLU A 1 102 ? 6.277 -3.083 -4.669 1.00 98.19 102 GLU A C 1
ATOM 791 O O . GLU A 1 102 ? 6.888 -3.092 -5.739 1.00 98.19 102 GLU A O 1
ATOM 796 N N . LEU A 1 103 ? 6.478 -2.131 -3.752 1.00 98.12 103 LEU A N 1
ATOM 797 C CA . LEU A 1 103 ? 7.482 -1.071 -3.894 1.00 98.12 103 LEU A CA 1
ATOM 798 C C . LEU A 1 103 ? 8.889 -1.645 -4.093 1.00 98.12 103 LEU A C 1
ATOM 800 O O . LEU A 1 103 ? 9.642 -1.153 -4.936 1.00 98.12 103 LEU A O 1
ATOM 804 N N . GLU A 1 104 ? 9.258 -2.674 -3.329 1.00 98.06 104 GLU A N 1
ATOM 805 C CA . GLU A 1 104 ? 10.551 -3.348 -3.474 1.00 98.06 104 GLU A CA 1
ATOM 806 C C . GLU A 1 104 ? 10.660 -4.055 -4.831 1.00 98.06 104 GLU A C 1
ATOM 808 O O . GLU A 1 104 ? 11.606 -3.794 -5.578 1.00 98.06 104 GLU A O 1
ATOM 813 N N . LYS A 1 105 ? 9.646 -4.839 -5.224 1.00 98.12 105 LYS A N 1
ATOM 814 C CA . LYS A 1 105 ? 9.614 -5.512 -6.537 1.00 98.12 105 LYS A CA 1
ATOM 815 C C . LYS A 1 105 ? 9.764 -4.530 -7.699 1.00 98.12 105 LYS A C 1
ATOM 817 O O . LYS A 1 105 ? 10.558 -4.769 -8.610 1.00 98.12 105 LYS A O 1
ATOM 822 N N . VAL A 1 106 ? 9.036 -3.411 -7.670 1.00 98.12 106 VAL A N 1
ATOM 823 C CA . VAL A 1 106 ? 9.121 -2.358 -8.695 1.00 98.12 106 VAL A CA 1
ATOM 824 C C . VAL A 1 106 ? 10.529 -1.772 -8.750 1.00 98.12 106 VAL A C 1
ATOM 826 O O . VAL A 1 106 ? 11.086 -1.631 -9.839 1.00 98.12 106 VAL A O 1
ATOM 829 N N . ARG A 1 107 ? 11.148 -1.482 -7.599 1.00 96.38 107 ARG A N 1
ATOM 830 C CA . ARG A 1 107 ? 12.521 -0.951 -7.523 1.00 96.38 107 ARG A CA 1
ATOM 831 C C . ARG A 1 107 ? 13.570 -1.929 -8.037 1.00 96.38 107 ARG A C 1
ATOM 833 O O . ARG A 1 107 ? 14.556 -1.484 -8.625 1.00 96.38 107 ARG A O 1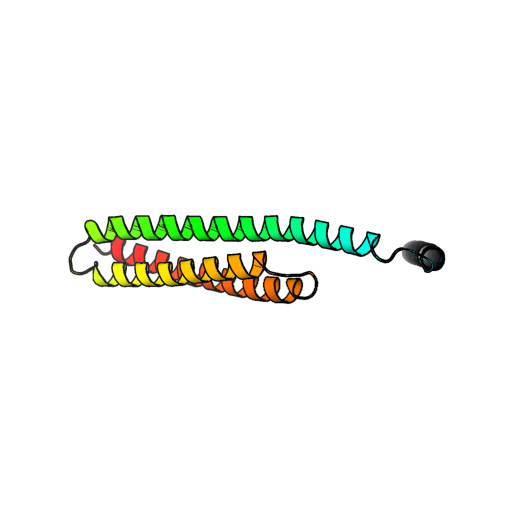
ATOM 840 N N . GLU A 1 108 ? 13.362 -3.228 -7.879 1.00 97.06 108 GLU A N 1
ATOM 841 C CA . GLU A 1 108 ? 14.296 -4.265 -8.329 1.00 97.06 108 GLU A CA 1
ATOM 842 C C . GLU A 1 108 ? 14.069 -4.724 -9.776 1.00 97.06 108 GLU A C 1
ATOM 844 O O . GLU A 1 108 ? 14.959 -5.330 -10.376 1.00 97.06 108 GLU A O 1
ATOM 849 N N . ALA A 1 109 ? 12.918 -4.399 -10.372 1.00 96.75 109 ALA A N 1
ATOM 850 C CA . ALA A 1 109 ? 12.576 -4.813 -11.727 1.00 96.75 109 ALA A CA 1
ATOM 851 C C . ALA A 1 109 ? 13.621 -4.361 -12.763 1.00 96.75 109 ALA A C 1
ATOM 853 O O . ALA A 1 109 ? 14.078 -3.210 -12.759 1.00 96.75 109 ALA A O 1
ATOM 854 N N . SER A 1 110 ? 13.971 -5.271 -13.672 1.00 95.94 110 SER A N 1
ATOM 855 C CA . SER A 1 110 ? 14.845 -5.029 -14.820 1.00 95.94 110 SER A CA 1
ATOM 856 C C . SER A 1 110 ? 14.017 -4.898 -16.100 1.00 95.94 110 SER A C 1
ATOM 858 O O . SER A 1 110 ? 12.812 -5.140 -16.092 1.00 95.94 110 SER A O 1
ATOM 860 N N . LEU A 1 111 ? 14.660 -4.564 -17.224 1.00 93.56 111 LEU A N 1
ATOM 861 C CA . LEU A 1 111 ? 13.987 -4.500 -18.529 1.00 93.56 111 LEU A CA 1
ATOM 862 C C . LEU A 1 111 ? 13.261 -5.805 -18.888 1.00 93.56 111 LEU A C 1
ATOM 864 O O . LEU A 1 111 ? 12.188 -5.758 -19.479 1.00 93.56 111 LEU A O 1
ATOM 868 N N . ASP A 1 112 ? 13.818 -6.953 -18.497 1.00 94.81 112 ASP A N 1
ATOM 869 C CA . ASP A 1 112 ? 13.259 -8.267 -18.823 1.00 94.81 112 ASP A CA 1
ATOM 870 C C . ASP A 1 112 ? 12.077 -8.659 -17.920 1.00 94.81 112 ASP A C 1
ATOM 872 O O . ASP A 1 112 ? 11.268 -9.506 -18.299 1.00 94.81 112 ASP A O 1
ATOM 876 N N . THR A 1 113 ? 11.976 -8.079 -16.718 1.00 97.31 113 THR A N 1
ATOM 877 C CA . THR A 1 113 ? 10.937 -8.425 -15.730 1.00 97.31 113 THR A CA 1
ATOM 878 C C . THR A 1 113 ? 9.874 -7.347 -15.555 1.00 97.31 113 THR A C 1
ATOM 880 O O . THR A 1 113 ? 8.830 -7.622 -14.964 1.00 97.31 113 THR A O 1
ATOM 883 N N . TRP A 1 114 ? 10.108 -6.149 -16.092 1.00 96.75 114 TRP A N 1
ATOM 884 C CA . TRP A 1 114 ? 9.272 -4.968 -15.898 1.00 96.75 114 TRP A CA 1
ATOM 885 C C . TRP A 1 114 ? 7.790 -5.207 -16.188 1.00 96.75 114 TRP A C 1
ATOM 887 O O . TRP A 1 114 ? 6.951 -4.957 -15.326 1.00 96.75 114 TRP A O 1
ATOM 897 N N . ASP A 1 115 ? 7.467 -5.750 -17.363 1.00 95.31 115 ASP A N 1
ATOM 898 C CA . ASP A 1 115 ? 6.075 -5.951 -17.780 1.00 95.31 115 ASP A CA 1
ATOM 899 C C . ASP A 1 115 ? 5.317 -6.896 -16.837 1.00 95.31 115 ASP A C 1
ATOM 901 O O . ASP A 1 115 ? 4.137 -6.686 -16.549 1.00 95.31 115 ASP A O 1
ATOM 905 N N . ALA A 1 116 ? 5.997 -7.930 -16.332 1.00 97.19 116 ALA A N 1
ATOM 906 C CA . ALA A 1 116 ? 5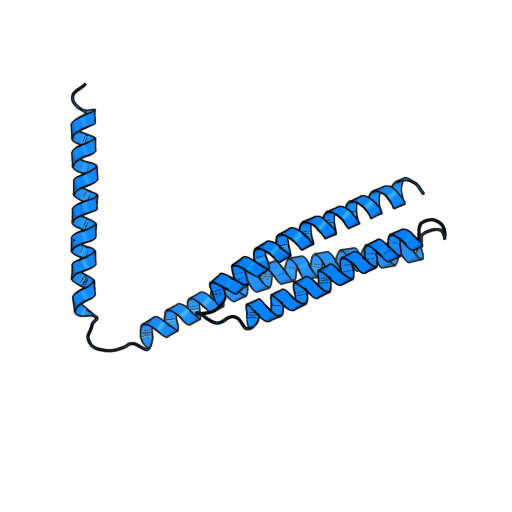.409 -8.880 -15.396 1.00 97.19 116 ALA A CA 1
ATOM 907 C C . ALA A 1 116 ? 5.188 -8.241 -14.020 1.00 97.19 116 ALA A C 1
ATOM 909 O O . ALA A 1 116 ? 4.097 -8.371 -13.465 1.00 97.19 116 ALA A O 1
ATOM 910 N N . VAL A 1 117 ? 6.189 -7.512 -13.513 1.00 98.00 117 VAL A N 1
ATOM 911 C CA . VAL A 1 117 ? 6.101 -6.807 -12.226 1.00 98.00 117 VAL A CA 1
ATOM 912 C C . VAL A 1 117 ? 4.971 -5.783 -12.258 1.00 98.00 117 VAL A C 1
ATOM 914 O O . VAL A 1 117 ? 4.099 -5.821 -11.402 1.00 98.00 117 VAL A O 1
ATOM 917 N N . VAL A 1 118 ? 4.894 -4.936 -13.287 1.00 95.50 118 VAL A N 1
ATOM 918 C CA . VAL A 1 118 ? 3.824 -3.930 -13.399 1.00 95.50 118 VAL A CA 1
ATOM 919 C C . VAL A 1 118 ? 2.441 -4.567 -13.502 1.00 95.50 118 VAL A C 1
ATOM 921 O O . VAL A 1 118 ? 1.479 -4.050 -12.930 1.00 95.50 118 VAL A O 1
ATOM 924 N N . ALA A 1 119 ? 2.300 -5.674 -14.233 1.00 96.88 119 ALA A N 1
ATOM 925 C CA . ALA A 1 119 ? 1.021 -6.371 -14.324 1.00 96.88 119 ALA A CA 1
ATOM 926 C C . ALA A 1 119 ? 0.584 -6.942 -12.964 1.00 96.88 119 ALA A C 1
ATOM 928 O O . ALA A 1 119 ? -0.583 -6.805 -12.594 1.00 96.88 119 ALA A O 1
ATOM 929 N N . GLU A 1 120 ? 1.507 -7.549 -12.215 1.00 97.44 120 GLU A N 1
ATOM 930 C CA . GLU A 1 120 ? 1.263 -8.050 -10.858 1.00 97.44 120 GLU A CA 1
ATOM 931 C C . GLU A 1 120 ? 0.903 -6.907 -9.902 1.00 97.44 120 GLU A C 1
ATOM 933 O O . GLU A 1 120 ? -0.173 -6.935 -9.301 1.00 97.44 120 GLU A O 1
ATOM 938 N N . THR A 1 121 ? 1.724 -5.857 -9.857 1.00 97.81 121 THR A N 1
ATOM 939 C CA . THR A 1 121 ? 1.518 -4.678 -9.012 1.00 97.81 121 THR A CA 1
ATOM 940 C C . THR A 1 121 ? 0.163 -4.022 -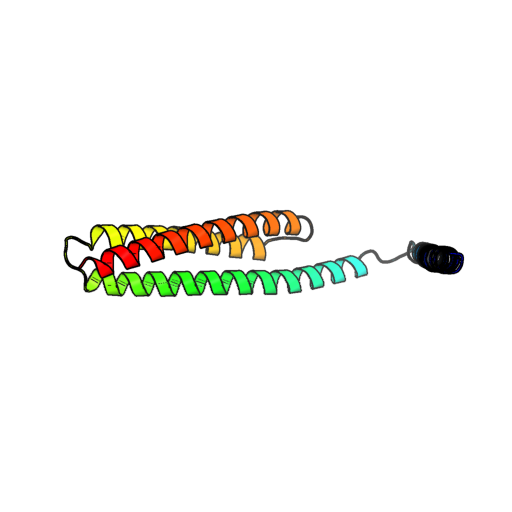9.266 1.00 97.81 121 THR A C 1
ATOM 942 O O . THR A 1 121 ? -0.531 -3.667 -8.318 1.00 97.81 121 THR A O 1
ATOM 945 N N . ASN A 1 122 ? -0.283 -3.908 -10.521 1.00 97.44 122 ASN A N 1
ATOM 946 C CA . ASN A 1 122 ? -1.604 -3.347 -10.825 1.00 97.44 122 ASN A CA 1
ATOM 947 C C . ASN A 1 122 ? -2.757 -4.181 -10.244 1.00 97.44 122 ASN A C 1
ATOM 949 O O . ASN A 1 122 ? -3.739 -3.618 -9.753 1.00 97.44 122 ASN A O 1
ATOM 953 N N . ASN A 1 123 ? -2.648 -5.512 -10.283 1.00 97.44 123 ASN A N 1
ATOM 954 C CA . ASN A 1 123 ? -3.652 -6.388 -9.678 1.00 97.44 123 ASN A CA 1
ATOM 955 C C . ASN A 1 123 ? -3.657 -6.233 -8.155 1.00 97.44 123 ASN A C 1
ATOM 957 O O . ASN A 1 123 ? -4.723 -6.070 -7.562 1.00 97.44 123 ASN A O 1
ATOM 961 N N . VAL A 1 124 ? -2.470 -6.210 -7.544 1.00 97.94 124 VAL A N 1
ATOM 962 C CA . VAL A 1 124 ? -2.302 -6.024 -6.099 1.00 97.94 124 VAL A CA 1
ATOM 963 C C . VAL A 1 124 ? -2.863 -4.676 -5.647 1.00 97.94 124 VAL A C 1
ATOM 965 O O . VAL A 1 124 ? -3.651 -4.629 -4.709 1.00 97.94 124 VAL A O 1
ATOM 968 N N . VAL A 1 125 ? -2.551 -3.583 -6.347 1.00 97.69 125 VAL A N 1
ATOM 969 C CA . VAL A 1 125 ? -3.095 -2.247 -6.051 1.00 97.69 125 VAL A CA 1
ATOM 970 C C . VAL A 1 125 ? -4.620 -2.231 -6.144 1.00 97.69 125 VAL A C 1
ATOM 972 O O . VAL A 1 125 ? -5.283 -1.601 -5.318 1.00 97.69 125 VAL A O 1
ATOM 975 N N . SER A 1 126 ? -5.202 -2.918 -7.130 1.00 97.81 126 SER A N 1
ATOM 976 C CA . SER A 1 126 ? -6.658 -3.022 -7.241 1.00 97.81 126 SER A CA 1
ATOM 977 C C . SER A 1 126 ? -7.272 -3.772 -6.057 1.00 97.81 126 SER A C 1
ATOM 979 O O . SER A 1 126 ? -8.322 -3.363 -5.561 1.00 97.81 126 SER A O 1
ATOM 981 N N . GLU A 1 127 ? -6.640 -4.856 -5.608 1.00 97.88 127 GLU A N 1
ATOM 982 C CA . GLU A 1 127 ? -7.096 -5.636 -4.455 1.00 97.88 127 GLU A CA 1
ATOM 983 C C . GLU A 1 127 ? -6.972 -4.839 -3.154 1.00 97.88 127 GLU A C 1
ATOM 985 O O . GLU A 1 127 ? -7.949 -4.732 -2.411 1.00 97.88 127 GLU A O 1
ATOM 990 N N . VAL A 1 128 ? -5.815 -4.206 -2.934 1.00 97.94 128 VAL A N 1
ATOM 991 C CA . VAL A 1 128 ? -5.558 -3.321 -1.793 1.00 97.94 128 VAL A CA 1
ATOM 992 C C . VAL A 1 128 ? -6.625 -2.240 -1.722 1.00 97.94 128 VAL A C 1
ATOM 994 O O . VAL A 1 128 ? -7.273 -2.092 -0.695 1.00 97.94 128 VAL A O 1
ATOM 997 N N . ARG A 1 129 ? -6.906 -1.541 -2.828 1.00 96.75 129 ARG A N 1
ATOM 998 C CA . ARG A 1 129 ? -7.954 -0.508 -2.859 1.00 96.75 129 ARG A CA 1
ATOM 999 C C . ARG A 1 129 ? -9.336 -1.051 -2.495 1.00 96.75 129 ARG A C 1
ATOM 1001 O O . ARG A 1 129 ? -10.080 -0.354 -1.809 1.00 96.75 129 ARG A O 1
ATOM 1008 N N . SER A 1 130 ? -9.692 -2.260 -2.939 1.00 97.62 130 SER A N 1
ATOM 1009 C CA . SER A 1 130 ? -10.965 -2.889 -2.554 1.00 97.62 130 SER A CA 1
ATOM 1010 C C . SER A 1 130 ? -11.020 -3.119 -1.048 1.00 97.62 130 SER A C 1
ATOM 1012 O O . SER A 1 130 ? -11.933 -2.629 -0.389 1.00 97.62 130 SER A O 1
ATOM 1014 N N . LYS A 1 131 ? -9.996 -3.774 -0.494 1.00 96.50 131 LYS A N 1
ATOM 1015 C CA . LYS A 1 131 ? -9.918 -4.114 0.932 1.00 96.50 131 LYS A CA 1
ATOM 1016 C C . LYS A 1 131 ? -9.861 -2.879 1.826 1.00 96.50 131 LYS A C 1
ATOM 1018 O O . LYS A 1 131 ? -10.566 -2.815 2.827 1.00 96.50 131 LYS A O 1
ATOM 1023 N N . THR A 1 132 ? -9.106 -1.854 1.436 1.00 96.50 132 THR A N 1
ATOM 1024 C CA . THR A 1 132 ? -9.066 -0.577 2.158 1.00 96.50 132 THR A CA 1
ATOM 1025 C C . THR A 1 132 ? -10.440 0.096 2.170 1.00 96.50 132 THR A C 1
ATOM 1027 O O . THR A 1 132 ? -10.849 0.647 3.194 1.00 96.50 132 THR A O 1
ATOM 1030 N N . ASN A 1 133 ? -11.183 0.050 1.059 1.00 95.88 133 ASN A N 1
ATOM 1031 C CA . ASN A 1 133 ? -12.539 0.597 1.002 1.00 95.88 133 ASN A CA 1
ATOM 1032 C C . ASN A 1 133 ? -13.518 -0.203 1.866 1.00 95.88 133 ASN A C 1
ATOM 1034 O O . ASN A 1 133 ? -14.316 0.405 2.572 1.00 95.88 133 ASN A O 1
ATOM 1038 N N . GLU A 1 134 ? -13.442 -1.533 1.841 1.00 95.94 134 GLU A N 1
ATOM 1039 C CA . GLU A 1 134 ? -14.247 -2.416 2.694 1.00 95.94 134 GLU A CA 1
ATOM 1040 C C . GLU A 1 134 ? -13.994 -2.133 4.181 1.00 95.94 134 GLU A C 1
ATOM 1042 O O . GLU A 1 134 ? -14.944 -1.873 4.919 1.00 95.94 134 GLU A O 1
ATOM 1047 N N . ALA A 1 135 ? -12.725 -2.059 4.599 1.00 94.00 135 ALA A N 1
ATOM 1048 C CA . ALA A 1 135 ? -12.349 -1.687 5.963 1.00 94.00 135 ALA A CA 1
ATOM 1049 C C . ALA A 1 135 ? -12.880 -0.294 6.339 1.00 94.00 135 ALA A C 1
ATOM 1051 O O . ALA A 1 135 ? -13.445 -0.107 7.411 1.00 94.00 135 ALA A O 1
ATOM 1052 N N . SER A 1 136 ? -12.775 0.682 5.432 1.00 93.25 136 SER A N 1
ATOM 1053 C CA . SER A 1 136 ? -13.252 2.051 5.684 1.00 93.25 136 SER A CA 1
ATOM 1054 C C . SER A 1 136 ? -14.776 2.140 5.812 1.00 93.25 136 SER A C 1
ATOM 1056 O O . SER A 1 136 ? -15.279 2.969 6.569 1.00 93.25 136 SER A O 1
ATOM 1058 N N . LEU A 1 137 ? -15.519 1.314 5.069 1.00 94.88 137 LEU A N 1
ATOM 1059 C CA . LEU A 1 137 ? -16.975 1.219 5.194 1.00 94.88 137 LEU A CA 1
ATOM 1060 C C . LEU A 1 137 ? -17.366 0.573 6.522 1.00 94.88 137 LEU A C 1
ATOM 1062 O O . LEU A 1 137 ? -18.179 1.149 7.236 1.00 94.88 137 LEU A O 1
ATOM 1066 N N . LYS A 1 138 ? -16.728 -0.546 6.884 1.00 93.00 138 LYS A N 1
ATOM 1067 C CA . LYS A 1 138 ? -16.949 -1.223 8.169 1.00 93.00 138 LYS A CA 1
ATOM 1068 C C . LYS A 1 138 ? -16.717 -0.270 9.343 1.00 93.00 138 LYS A C 1
ATOM 1070 O O . LYS A 1 138 ? -17.563 -0.154 10.215 1.00 93.00 138 LYS A O 1
ATOM 1075 N N . VAL A 1 139 ? -15.608 0.467 9.327 1.00 93.56 139 VAL A N 1
ATOM 1076 C CA . VAL A 1 139 ? -15.280 1.463 10.361 1.00 93.56 139 VAL A CA 1
ATOM 1077 C C . VAL A 1 139 ? -16.341 2.553 10.448 1.00 93.56 139 VAL A C 1
ATOM 1079 O O . VAL A 1 139 ? -16.733 2.932 11.543 1.00 93.56 139 VAL A O 1
ATOM 1082 N N . ARG A 1 140 ? -16.835 3.053 9.310 1.00 93.50 140 ARG A N 1
ATOM 1083 C CA . ARG A 1 140 ? -17.904 4.057 9.313 1.00 93.50 140 ARG A CA 1
ATOM 1084 C C . ARG A 1 140 ? -19.183 3.522 9.949 1.00 93.50 140 ARG A C 1
ATOM 1086 O O . ARG A 1 140 ? -19.766 4.227 10.756 1.00 93.50 140 ARG A O 1
ATOM 1093 N N . GLU A 1 141 ? -19.600 2.314 9.583 1.00 93.25 141 GLU A N 1
ATOM 1094 C CA . GLU A 1 141 ? -20.803 1.683 10.140 1.00 93.25 141 GLU A CA 1
ATOM 1095 C C . GLU A 1 141 ? -20.680 1.514 11.662 1.00 93.25 141 GLU A C 1
ATOM 1097 O O . GLU A 1 141 ? -21.579 1.906 12.395 1.00 93.25 141 GLU A O 1
ATOM 1102 N N . LEU A 1 142 ? -19.523 1.044 12.140 1.00 91.81 142 LEU A N 1
ATOM 1103 C CA . LEU A 1 142 ? -19.245 0.874 13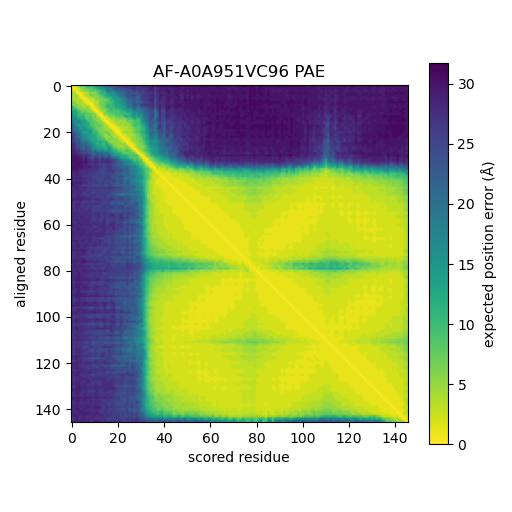.569 1.00 91.81 142 LEU A CA 1
ATOM 1104 C C . LEU A 1 142 ? -19.331 2.183 14.364 1.00 91.81 142 LEU A C 1
ATOM 1106 O O . LEU A 1 142 ? -19.879 2.197 15.459 1.00 91.81 142 LEU A O 1
ATOM 1110 N N . LEU A 1 143 ? -18.799 3.276 13.813 1.00 88.00 143 LEU A N 1
ATOM 1111 C CA . LEU A 1 143 ? -18.782 4.583 14.478 1.00 88.00 143 LEU A CA 1
ATOM 1112 C C . LEU A 1 143 ? -20.116 5.342 14.362 1.00 88.00 143 LEU A C 1
ATOM 1114 O O . LEU A 1 143 ? -20.328 6.318 15.076 1.00 88.00 143 LEU A O 1
ATOM 1118 N N . GLU A 1 144 ? -20.999 4.953 13.439 1.00 87.88 144 GLU A N 1
ATOM 1119 C CA . GLU A 1 144 ? -22.348 5.523 13.315 1.00 87.88 144 GLU A CA 1
ATOM 1120 C C . GLU A 1 144 ? -23.358 4.858 14.270 1.00 87.88 144 GLU A C 1
ATOM 1122 O O . GLU A 1 144 ? -24.362 5.488 14.615 1.00 87.88 144 GLU A O 1
ATOM 1127 N N . ASP A 1 145 ? -23.087 3.619 14.696 1.00 76.50 145 ASP A N 1
ATOM 1128 C CA . ASP A 1 145 ? -23.944 2.814 15.577 1.00 76.50 145 ASP A CA 1
ATOM 1129 C C . ASP A 1 145 ? -23.607 2.951 17.085 1.00 76.50 145 ASP A C 1
ATOM 1131 O O . ASP A 1 145 ? -24.313 2.371 17.919 1.00 76.50 145 ASP A O 1
ATOM 1135 N N . GLU A 1 146 ? -22.569 3.724 17.438 1.00 59.03 146 GLU A N 1
ATOM 1136 C CA . GLU A 1 146 ? -22.145 4.057 18.819 1.00 59.03 146 GLU A CA 1
ATOM 1137 C C . GLU A 1 146 ? -22.950 5.229 19.432 1.00 59.03 146 GLU A C 1
ATOM 1139 O O . GLU A 1 146 ? -23.369 5.115 20.613 1.00 59.03 146 GLU A O 1
#

Foldseek 3Di:
DPPVVVVVVVVVVVVVVVVVVVVVVVVVPPDDDPPPVQVVLQVVLVVVLVVVLVVLVVVLVVLVVVLVVLVVCLVVDDPVLNVLSVVLSVLSVVLNVLSVVLSVLSVPDDPVCNVVSVVVNVVSVVVSVVSNVVSVVSVVVSVVVD

Radius of gyration: 26.39 Å; Cα contacts (8 Å, |Δi|>4): 68; chains: 1; bounding box: 52×21×81 Å

Solvent-accessible surface area (backbone atoms only — not comparable to full-atom values): 8238 Å² total; per-residue (Å²): 141,71,71,68,64,54,56,59,55,54,59,55,52,56,56,56,55,54,54,56,57,58,61,60,60,61,71,76,65,80,78,83,66,82,68,61,64,52,51,54,52,52,53,52,50,50,57,51,43,51,53,54,46,50,58,48,47,55,52,41,53,54,42,52,53,52,42,55,50,42,54,57,49,49,74,72,46,56,82,90,54,30,64,62,45,52,51,41,37,51,55,44,52,54,42,39,54,50,48,54,52,45,48,49,51,53,73,67,48,45,91,92,42,35,70,60,49,54,54,51,44,53,52,49,53,54,49,41,53,51,52,52,49,51,38,52,50,53,52,49,54,58,68,72,75,111

pLDDT: mean 84.91, std 18.41, range [48.38, 98.56]